Protein AF-A0A924R5D3-F1 (afdb_monomer_lite)

pLDDT: mean 79.61, std 12.79, range [45.59, 94.88]

Foldseek 3Di:
DLVVLLVVLLVVLLCLVVVLVVCPPDDDDDDLVRSLVVSLVVCVVSVDDPVLNVQLSVLSSVLVVVVVVVVVVVVVPPDDDPVVVVVVVNVVSSVVSSVSSSVSRD

Structure (mmCIF, N/CA/C/O backbone):
data_AF-A0A924R5D3-F1
#
_entry.id   AF-A0A924R5D3-F1
#
loop_
_atom_site.group_PDB
_atom_site.id
_atom_site.type_symbol
_atom_site.label_atom_id
_atom_site.label_alt_id
_atom_site.label_comp_id
_atom_site.label_asym_id
_atom_site.label_entity_id
_atom_site.label_seq_id
_atom_site.pdbx_PDB_ins_code
_atom_site.Cartn_x
_atom_site.Cartn_y
_atom_site.Cartn_z
_atom_site.occupancy
_atom_site.B_iso_or_equiv
_atom_site.auth_seq_id
_atom_site.auth_comp_id
_atom_site.auth_asym_id
_atom_site.auth_atom_id
_atom_site.pdbx_PDB_model_num
ATOM 1 N N . MET A 1 1 ? -23.523 -6.465 11.509 1.00 53.59 1 MET A N 1
ATOM 2 C CA . MET A 1 1 ? -22.755 -5.413 12.216 1.00 53.59 1 MET A CA 1
ATOM 3 C C . MET A 1 1 ? -21.241 -5.645 12.146 1.00 53.59 1 MET A C 1
ATOM 5 O O . MET A 1 1 ? -20.677 -5.287 11.127 1.00 53.59 1 MET A O 1
ATOM 9 N N . LYS A 1 2 ? -20.563 -6.294 13.115 1.00 59.59 2 LYS A N 1
ATOM 10 C CA . LYS A 1 2 ? -19.077 -6.409 13.131 1.00 59.59 2 LYS A CA 1
ATOM 11 C C . LYS A 1 2 ? -18.471 -7.049 11.868 1.00 59.59 2 LYS A C 1
ATOM 13 O O . LYS A 1 2 ? -17.547 -6.493 11.292 1.00 59.59 2 LYS A O 1
ATOM 18 N N . LYS A 1 3 ? -19.050 -8.158 11.387 1.00 62.97 3 LYS A N 1
ATOM 19 C CA . LYS A 1 3 ? -18.617 -8.828 10.143 1.00 62.97 3 LYS A CA 1
ATOM 20 C C . LYS A 1 3 ? -18.882 -7.997 8.879 1.00 62.97 3 LYS A C 1
ATOM 22 O O . LYS A 1 3 ? -18.113 -8.069 7.934 1.00 62.97 3 LYS A O 1
ATOM 27 N N . GLN A 1 4 ? -19.947 -7.192 8.878 1.00 67.62 4 GLN A N 1
ATOM 28 C CA . GLN A 1 4 ? -20.246 -6.281 7.768 1.00 67.62 4 GLN A CA 1
ATOM 29 C C . GLN A 1 4 ? -19.274 -5.099 7.751 1.00 67.62 4 GLN A C 1
ATOM 31 O O . GLN A 1 4 ? -18.790 -4.757 6.688 1.00 67.62 4 GLN A O 1
ATOM 36 N N . ILE A 1 5 ? -18.911 -4.550 8.917 1.00 71.06 5 ILE A N 1
ATOM 37 C CA . ILE A 1 5 ? -17.894 -3.492 9.035 1.00 71.06 5 ILE A CA 1
ATOM 38 C C . ILE A 1 5 ? -16.520 -4.005 8.575 1.00 71.06 5 ILE A C 1
ATOM 40 O O . ILE A 1 5 ? -15.850 -3.325 7.807 1.00 71.06 5 ILE A O 1
ATOM 44 N N . ALA A 1 6 ? -16.129 -5.222 8.970 1.00 70.56 6 ALA A N 1
ATOM 45 C CA . ALA A 1 6 ? -14.893 -5.852 8.496 1.00 70.56 6 ALA A CA 1
ATOM 46 C C . ALA A 1 6 ? -14.878 -6.029 6.967 1.00 70.56 6 ALA A C 1
ATOM 48 O O . ALA A 1 6 ? -13.887 -5.706 6.317 1.00 70.56 6 ALA A O 1
ATOM 49 N N . LEU A 1 7 ? -15.997 -6.471 6.383 1.00 73.38 7 LEU A N 1
ATOM 50 C CA . LEU A 1 7 ? -16.138 -6.597 4.932 1.00 73.38 7 LEU A CA 1
ATOM 51 C C . LEU A 1 7 ? -16.028 -5.234 4.228 1.00 73.38 7 LEU A C 1
ATOM 53 O O . LEU A 1 7 ? -15.361 -5.136 3.201 1.00 73.38 7 LEU A O 1
ATOM 57 N N . SER A 1 8 ? -16.620 -4.179 4.799 1.00 75.62 8 SER A N 1
ATOM 58 C CA . SER A 1 8 ? -16.517 -2.810 4.279 1.00 75.62 8 SER A CA 1
ATOM 59 C C . SER A 1 8 ? -15.085 -2.280 4.312 1.00 75.62 8 SER A C 1
ATOM 61 O O . SER A 1 8 ? -14.672 -1.620 3.366 1.00 75.62 8 SER A O 1
ATOM 63 N N . ILE A 1 9 ? -14.313 -2.588 5.359 1.00 73.62 9 ILE A N 1
ATOM 64 C CA . ILE A 1 9 ? -12.903 -2.184 5.472 1.00 73.62 9 ILE A CA 1
ATOM 65 C C . ILE A 1 9 ? -12.054 -2.896 4.418 1.00 73.62 9 ILE A C 1
ATOM 67 O O . ILE A 1 9 ? -11.263 -2.252 3.736 1.00 73.62 9 ILE A O 1
ATOM 71 N N . VAL A 1 10 ? -12.253 -4.203 4.222 1.00 72.88 10 VAL A N 1
ATOM 72 C CA . VAL A 1 10 ? -11.545 -4.959 3.177 1.00 72.88 10 VAL A CA 1
ATOM 73 C C . VAL A 1 10 ? -11.908 -4.423 1.786 1.00 72.88 10 VAL A C 1
ATOM 75 O O . VAL A 1 10 ? -11.015 -4.118 0.998 1.00 72.88 10 VAL A O 1
ATOM 78 N N . ALA A 1 11 ? -13.199 -4.210 1.504 1.00 71.88 11 ALA A N 1
ATOM 79 C CA . ALA A 1 11 ? -13.672 -3.605 0.254 1.00 71.88 11 ALA A CA 1
ATOM 80 C C . ALA A 1 11 ? -13.120 -2.186 0.031 1.00 71.88 11 ALA A C 1
ATOM 82 O O . ALA A 1 11 ? -12.795 -1.800 -1.092 1.00 71.88 11 ALA A O 1
ATOM 83 N N . PHE A 1 12 ? -12.964 -1.416 1.105 1.00 74.44 12 PHE A N 1
ATOM 84 C CA . PHE A 1 12 ? -12.384 -0.087 1.047 1.00 74.44 12 PHE A CA 1
ATOM 85 C C . PHE A 1 12 ? -10.882 -0.132 0.740 1.00 74.44 12 PHE A C 1
ATOM 87 O O . PHE A 1 12 ? -10.436 0.544 -0.188 1.00 74.44 12 PHE A O 1
ATOM 94 N N . CYS A 1 13 ? -10.114 -0.970 1.440 1.00 69.31 13 CYS A N 1
ATOM 95 C CA . CYS A 1 13 ? -8.683 -1.171 1.202 1.00 69.31 13 CYS A CA 1
ATOM 96 C C . CYS A 1 13 ? -8.386 -1.631 -0.234 1.00 69.31 13 CYS A C 1
ATOM 98 O O . CYS A 1 13 ? -7.440 -1.135 -0.849 1.00 69.31 13 CYS A O 1
ATOM 100 N N . LEU A 1 14 ? -9.250 -2.481 -0.801 1.00 67.56 1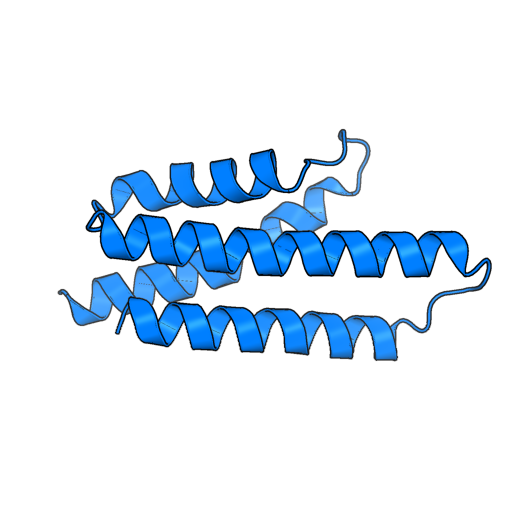4 LEU A N 1
ATOM 101 C CA . LEU A 1 14 ? -9.207 -2.907 -2.205 1.00 67.56 14 LEU A CA 1
ATOM 102 C C . LEU A 1 14 ? -9.293 -1.722 -3.188 1.00 67.56 14 LEU A C 1
ATOM 104 O O . LEU A 1 14 ? -8.611 -1.703 -4.214 1.00 67.56 14 LEU A O 1
ATOM 108 N N . SER A 1 15 ? -10.094 -0.700 -2.870 1.00 65.19 15 SER A N 1
ATOM 109 C CA . SER A 1 15 ? -10.313 0.470 -3.736 1.00 65.19 15 SER A CA 1
ATOM 110 C C . SER A 1 15 ? -9.178 1.506 -3.702 1.00 65.19 15 SER A C 1
ATOM 112 O O . SER A 1 15 ? -9.001 2.267 -4.659 1.00 65.19 15 SER A O 1
ATOM 114 N N . VAL A 1 16 ? -8.363 1.534 -2.635 1.00 63.47 16 VAL A N 1
ATOM 115 C CA . VAL A 1 16 ? -7.299 2.545 -2.469 1.00 63.47 16 VAL A CA 1
ATOM 116 C C . VAL A 1 16 ? -6.209 2.404 -3.537 1.00 63.47 16 VAL A C 1
ATOM 118 O O . VAL A 1 16 ? -5.673 3.414 -3.999 1.00 63.47 16 VAL A O 1
ATOM 121 N N . GLY A 1 17 ? -5.931 1.180 -3.996 1.00 57.38 17 GLY A N 1
ATOM 122 C CA . GLY A 1 17 ? -4.961 0.928 -5.066 1.00 57.38 17 GLY A CA 1
ATOM 123 C C . GLY A 1 17 ? -5.339 1.579 -6.404 1.00 57.38 17 GLY A C 1
ATOM 124 O O . GLY A 1 17 ? -4.467 2.103 -7.098 1.00 57.38 17 GLY A O 1
ATOM 125 N N . PHE A 1 18 ? -6.633 1.616 -6.740 1.00 55.47 18 PHE A N 1
ATOM 126 C CA . PHE A 1 18 ? -7.127 2.165 -8.008 1.00 55.47 18 PHE A CA 1
ATOM 127 C C . PHE A 1 18 ? -7.133 3.698 -8.031 1.00 55.47 18 PHE A C 1
ATOM 129 O O . PHE A 1 18 ? -6.717 4.297 -9.022 1.00 55.47 18 PHE A O 1
ATOM 136 N N . ALA A 1 19 ? -7.516 4.348 -6.926 1.00 51.91 19 ALA A N 1
ATOM 137 C CA . ALA A 1 19 ? -7.530 5.812 -6.833 1.00 51.91 19 ALA A CA 1
ATOM 138 C C . ALA A 1 19 ? -6.124 6.430 -6.998 1.00 51.91 19 ALA A C 1
ATOM 140 O O . ALA A 1 19 ? -5.967 7.506 -7.574 1.00 51.91 19 ALA A O 1
ATOM 141 N N . MET A 1 20 ? -5.084 5.725 -6.544 1.00 54.81 20 MET A N 1
ATOM 142 C CA . MET A 1 20 ? -3.693 6.191 -6.608 1.00 54.81 20 MET A CA 1
ATOM 143 C C . MET A 1 20 ? -3.027 5.957 -7.976 1.00 54.81 20 MET A C 1
ATOM 145 O O . MET A 1 20 ? -1.986 6.552 -8.256 1.00 54.81 20 MET A O 1
ATOM 149 N N . ALA A 1 21 ? -3.605 5.115 -8.843 1.00 53.19 21 ALA A N 1
ATOM 150 C CA . ALA A 1 21 ? -3.146 4.934 -10.225 1.00 53.19 21 ALA A CA 1
ATOM 151 C C . ALA A 1 21 ? -3.518 6.135 -11.118 1.00 53.19 21 ALA A C 1
ATOM 153 O O . ALA A 1 21 ? -2.829 6.430 -12.094 1.00 53.19 21 ALA A O 1
ATOM 154 N N . GLN A 1 22 ? -4.569 6.873 -10.747 1.00 51.03 22 GLN A N 1
ATOM 155 C CA . GLN A 1 22 ? -5.074 8.029 -11.491 1.00 51.03 22 GLN A CA 1
ATOM 156 C C . GLN A 1 22 ? -4.234 9.306 -11.281 1.00 51.03 22 GLN A C 1
ATOM 158 O O . GLN A 1 22 ? -4.300 10.228 -12.091 1.00 51.03 22 GLN A O 1
ATOM 163 N N . GLN A 1 23 ? -3.363 9.335 -10.263 1.00 49.69 23 GLN A N 1
ATOM 164 C CA . GLN A 1 23 ? -2.393 10.421 -10.039 1.00 49.69 23 GLN A CA 1
ATOM 165 C C . GLN A 1 23 ? -1.259 10.463 -11.090 1.00 49.69 23 GLN A C 1
ATOM 167 O O . GLN A 1 23 ? -0.411 11.350 -11.054 1.00 49.69 23 GLN A O 1
ATOM 172 N N . GLY A 1 24 ? -1.251 9.540 -12.062 1.00 46.62 24 GLY A N 1
ATOM 173 C CA . GLY A 1 24 ? -0.269 9.462 -13.149 1.00 46.62 24 GLY A CA 1
ATOM 174 C C . GLY A 1 24 ? -0.319 10.584 -14.200 1.00 46.62 24 GLY A C 1
ATOM 175 O O . GLY A 1 24 ? 0.504 10.575 -15.111 1.00 46.62 24 GLY A O 1
ATOM 176 N N . ARG A 1 25 ? -1.234 11.561 -14.099 1.00 45.59 25 ARG A N 1
ATOM 177 C CA . ARG A 1 25 ? -1.260 12.764 -14.955 1.00 45.59 25 ARG A CA 1
ATOM 178 C C . ARG A 1 25 ? -0.716 13.990 -14.201 1.00 45.59 25 ARG A C 1
ATOM 180 O O . ARG A 1 25 ? -1.477 14.850 -13.782 1.00 45.59 25 ARG A O 1
ATOM 187 N N . GLY A 1 26 ? 0.606 14.064 -14.032 1.00 49.19 26 GLY A N 1
ATOM 188 C CA . GLY A 1 26 ? 1.314 15.320 -13.721 1.00 49.19 26 GLY A CA 1
ATOM 189 C C . GLY A 1 26 ? 1.448 15.737 -12.249 1.00 49.19 26 GLY A C 1
ATOM 190 O O . GLY A 1 26 ? 1.984 16.809 -11.991 1.00 49.19 26 GLY A O 1
ATOM 191 N N . GLY A 1 27 ? 1.005 14.924 -11.285 1.00 60.66 27 GLY A N 1
ATOM 192 C CA . GLY A 1 27 ? 1.222 15.194 -9.857 1.00 60.66 27 GLY A CA 1
ATOM 193 C C . GLY A 1 27 ? 2.572 14.669 -9.338 1.00 60.66 27 GLY A C 1
ATOM 194 O O . GLY A 1 27 ? 3.105 13.706 -9.902 1.00 60.66 27 GLY A O 1
ATOM 195 N N . PRO A 1 28 ? 3.123 15.242 -8.247 1.00 62.28 28 PRO A N 1
ATOM 196 C CA . PRO A 1 28 ? 4.276 14.673 -7.557 1.00 62.28 28 PRO A CA 1
ATOM 197 C C . PRO A 1 28 ? 4.006 13.224 -7.150 1.00 62.28 28 PRO A C 1
ATOM 199 O O . PRO A 1 28 ? 2.910 12.869 -6.708 1.00 62.28 28 PRO A O 1
ATOM 202 N N . ARG A 1 29 ? 5.016 12.365 -7.297 1.00 70.62 29 ARG A N 1
ATOM 203 C CA . ARG A 1 29 ? 4.916 10.982 -6.831 1.00 70.62 29 ARG A CA 1
ATOM 204 C C . ARG A 1 29 ? 4.877 10.982 -5.309 1.00 70.62 29 ARG A C 1
ATOM 206 O O . ARG A 1 29 ? 5.848 11.385 -4.683 1.00 70.62 29 ARG A O 1
ATOM 213 N N . LEU A 1 30 ? 3.793 10.457 -4.741 1.00 79.25 30 LEU A N 1
ATOM 214 C CA . LEU A 1 30 ? 3.731 10.199 -3.305 1.00 79.25 30 LEU A CA 1
ATOM 215 C C . LEU A 1 30 ? 4.772 9.150 -2.901 1.00 79.25 30 LEU A C 1
ATOM 217 O O . LEU A 1 30 ? 4.845 8.078 -3.526 1.00 79.25 30 LEU A O 1
ATOM 221 N N . THR A 1 31 ? 5.502 9.455 -1.834 1.00 86.94 31 THR A N 1
ATOM 222 C CA . THR A 1 31 ? 6.391 8.548 -1.099 1.00 86.94 31 THR A CA 1
ATOM 223 C C . THR A 1 31 ? 5.603 7.402 -0.455 1.00 86.94 31 THR A C 1
ATOM 225 O O . THR A 1 31 ? 4.379 7.466 -0.313 1.00 86.94 31 THR A O 1
ATOM 228 N N . VAL A 1 32 ? 6.296 6.335 -0.037 1.00 87.69 32 VAL A N 1
ATOM 229 C CA . VAL A 1 32 ? 5.676 5.232 0.726 1.00 87.69 32 VAL A CA 1
ATOM 230 C C . VAL A 1 32 ? 4.958 5.768 1.964 1.00 87.69 32 VAL A C 1
ATOM 232 O O . VAL A 1 32 ? 3.788 5.455 2.167 1.00 87.69 32 VAL A O 1
ATOM 235 N N . ALA A 1 33 ? 5.620 6.631 2.737 1.00 87.94 33 ALA A N 1
ATOM 236 C CA . ALA A 1 33 ? 5.067 7.196 3.963 1.00 87.94 33 ALA A CA 1
ATOM 237 C C . ALA A 1 33 ? 3.774 7.989 3.710 1.00 87.94 33 ALA A C 1
ATOM 239 O O . ALA A 1 33 ? 2.787 7.801 4.416 1.00 87.94 33 ALA A O 1
ATOM 240 N N . GLU A 1 34 ? 3.734 8.821 2.667 1.00 87.38 34 GLU A N 1
ATOM 241 C 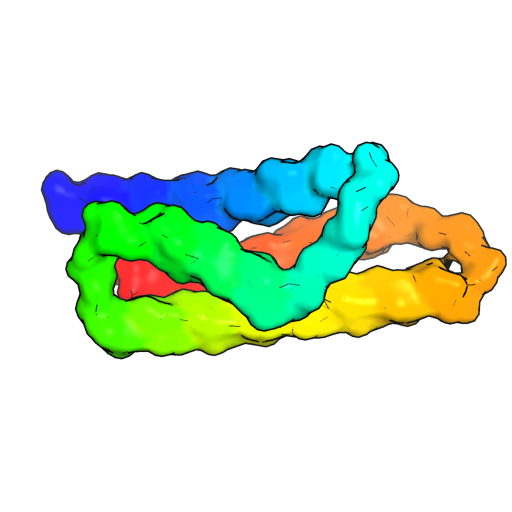CA . GLU A 1 34 ? 2.526 9.579 2.314 1.00 87.38 34 GLU A CA 1
ATOM 242 C C . GLU A 1 34 ? 1.377 8.667 1.870 1.00 87.38 34 GLU A C 1
ATOM 244 O O . GLU A 1 34 ? 0.220 8.908 2.214 1.00 87.38 34 GLU A O 1
ATOM 249 N N . ARG A 1 35 ? 1.680 7.585 1.141 1.00 87.88 35 ARG A N 1
ATOM 250 C CA . ARG A 1 35 ? 0.670 6.600 0.722 1.00 87.88 35 ARG A CA 1
ATOM 251 C C . ARG A 1 35 ? 0.085 5.847 1.911 1.00 87.88 35 ARG A C 1
ATOM 253 O O . ARG A 1 35 ? -1.128 5.657 1.965 1.00 87.88 35 ARG A O 1
ATOM 260 N N . VAL A 1 36 ? 0.929 5.435 2.855 1.00 90.25 36 VAL A N 1
ATOM 261 C CA . VAL A 1 36 ? 0.502 4.775 4.097 1.00 90.25 36 VAL A CA 1
ATOM 262 C C . VAL A 1 36 ? -0.315 5.742 4.955 1.00 90.25 36 VAL A C 1
ATOM 264 O O . VAL A 1 36 ? -1.400 5.386 5.410 1.00 90.25 36 VAL A O 1
ATOM 267 N N . LYS A 1 37 ? 0.120 7.002 5.080 1.00 88.81 37 LYS A N 1
ATOM 268 C CA . LYS A 1 37 ? -0.639 8.047 5.778 1.00 88.81 37 LYS A CA 1
ATOM 269 C C . LYS A 1 37 ? -2.032 8.233 5.178 1.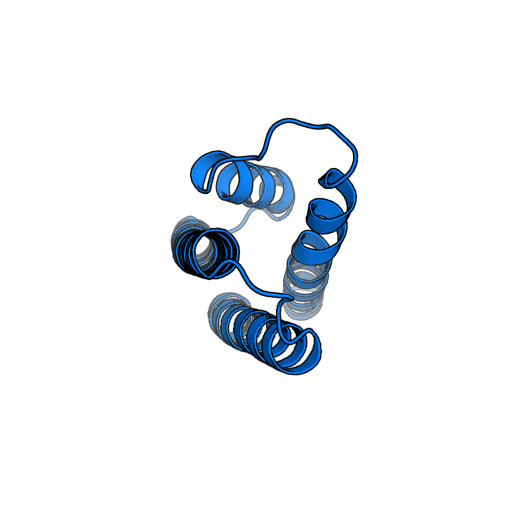00 88.81 37 LYS A C 1
ATOM 271 O O . LYS A 1 37 ? -3.004 8.239 5.922 1.00 88.81 37 LYS A O 1
ATOM 276 N N . ALA A 1 38 ? -2.146 8.304 3.851 1.00 86.94 38 ALA A N 1
ATOM 277 C CA . ALA A 1 38 ? -3.435 8.438 3.175 1.00 86.94 38 ALA A CA 1
ATOM 278 C C . ALA A 1 38 ? -4.361 7.231 3.417 1.00 86.94 38 ALA A C 1
ATOM 280 O O . ALA A 1 38 ? -5.578 7.392 3.502 1.00 86.94 38 ALA A O 1
ATOM 281 N N . VAL A 1 39 ? -3.807 6.017 3.530 1.00 87.19 39 VAL A N 1
ATOM 282 C CA . VAL A 1 39 ? -4.578 4.833 3.942 1.00 87.19 39 VAL A CA 1
ATOM 283 C C . VAL A 1 39 ? -5.066 4.998 5.380 1.00 87.19 39 VAL A C 1
ATOM 285 O O . VAL A 1 39 ? -6.260 4.857 5.631 1.00 87.19 39 VAL A O 1
ATOM 288 N N . ASN A 1 40 ? -4.174 5.342 6.308 1.00 86.25 40 ASN A N 1
ATOM 289 C CA . ASN A 1 40 ? -4.511 5.490 7.723 1.00 86.25 40 ASN A CA 1
ATOM 290 C C . ASN A 1 40 ? -5.550 6.595 7.963 1.00 86.25 40 ASN A C 1
ATOM 292 O O . ASN A 1 40 ? -6.504 6.367 8.700 1.00 86.25 40 ASN A O 1
ATOM 296 N N . GLU A 1 41 ? -5.430 7.744 7.290 1.00 87.06 41 GLU A N 1
ATOM 297 C CA . GLU A 1 41 ? -6.410 8.841 7.347 1.00 87.06 41 GLU A CA 1
ATOM 298 C C . GLU A 1 41 ? -7.812 8.368 6.961 1.00 87.06 41 GLU A C 1
ATOM 300 O O . GLU A 1 41 ? -8.798 8.717 7.610 1.00 87.06 41 GLU A O 1
ATOM 305 N N . LYS A 1 42 ? -7.908 7.509 5.949 1.00 83.81 42 LYS A N 1
ATOM 306 C CA . LYS A 1 42 ? -9.182 6.930 5.532 1.00 83.81 42 LYS A CA 1
ATOM 307 C C . LYS A 1 42 ? -9.704 5.848 6.483 1.00 83.81 42 LYS A C 1
ATOM 309 O O . LYS A 1 42 ? -10.901 5.576 6.507 1.00 83.81 42 LYS A O 1
ATOM 314 N N . LEU A 1 43 ? -8.821 5.206 7.245 1.00 85.00 43 LEU A N 1
ATOM 315 C CA . LEU A 1 43 ? -9.193 4.191 8.230 1.00 85.00 43 LEU A CA 1
ATOM 316 C C . LEU A 1 43 ? -9.624 4.789 9.577 1.00 85.00 43 LEU A C 1
ATOM 318 O O . LEU A 1 43 ? -10.242 4.086 10.379 1.00 85.00 43 LEU A O 1
ATOM 322 N N . THR A 1 44 ? -9.344 6.074 9.818 1.00 84.00 44 THR A N 1
ATOM 323 C CA . THR A 1 44 ? -9.665 6.779 11.071 1.00 84.00 44 THR A CA 1
ATOM 324 C C . THR A 1 44 ? -11.144 6.656 11.454 1.00 84.00 44 THR A C 1
ATOM 326 O O . THR A 1 44 ? -11.464 6.407 12.619 1.00 84.00 44 THR A O 1
ATOM 329 N N . ASP A 1 45 ? -12.045 6.731 10.472 1.00 82.19 45 ASP A N 1
ATOM 330 C CA . ASP A 1 45 ? -13.498 6.671 10.682 1.00 82.19 45 ASP A CA 1
ATOM 331 C C . ASP A 1 45 ? -13.980 5.314 11.216 1.00 82.19 45 ASP A C 1
ATOM 333 O O . ASP A 1 45 ? -15.018 5.224 11.875 1.00 82.19 45 ASP A O 1
ATOM 337 N N . PHE A 1 46 ? -13.203 4.250 10.995 1.00 81.94 46 PHE A N 1
ATOM 338 C CA . PHE A 1 46 ? -13.544 2.897 11.433 1.00 81.94 46 PHE A CA 1
ATOM 339 C C . PHE A 1 46 ? -13.185 2.617 12.895 1.00 81.94 46 PHE A C 1
ATOM 341 O O . PHE A 1 46 ? -13.551 1.555 13.403 1.00 81.94 46 PHE A O 1
ATOM 348 N N . LYS A 1 47 ? -12.501 3.548 13.584 1.00 84.62 47 LYS A N 1
ATOM 349 C CA . LYS A 1 47 ? -12.129 3.439 15.010 1.00 84.62 47 LYS A CA 1
ATOM 350 C C . LYS A 1 47 ? -11.505 2.079 15.355 1.00 84.62 47 LYS A C 1
ATOM 352 O O . LYS A 1 47 ? -11.886 1.428 16.329 1.00 84.62 47 LYS A O 1
ATOM 357 N N . LEU A 1 48 ? -10.577 1.637 14.509 1.00 84.81 48 LEU A N 1
ATOM 358 C CA . LEU A 1 48 ? -9.856 0.378 14.671 1.00 84.81 48 LEU A CA 1
ATOM 359 C C . LEU A 1 48 ? -9.025 0.381 15.960 1.00 84.81 48 LEU A C 1
ATOM 361 O O . LEU A 1 48 ? -8.566 1.430 16.415 1.00 84.81 48 LEU A O 1
ATOM 365 N N . ASP A 1 49 ? -8.806 -0.799 16.546 1.00 88.25 49 ASP A N 1
ATOM 366 C CA . ASP A 1 49 ? -7.887 -0.916 17.675 1.00 88.25 49 ASP A CA 1
ATOM 367 C C . ASP A 1 49 ? -6.432 -0.657 17.241 1.00 88.25 49 ASP A C 1
ATOM 369 O O . ASP A 1 49 ? -6.067 -0.803 16.070 1.00 88.25 49 ASP A O 1
ATOM 373 N N . LYS A 1 50 ? -5.585 -0.275 18.205 1.00 88.31 50 LYS A N 1
ATOM 374 C CA . LYS A 1 50 ? -4.188 0.104 17.945 1.00 88.31 50 LYS A CA 1
ATOM 375 C C . LYS A 1 50 ? -3.371 -1.016 17.296 1.00 88.31 50 LYS A C 1
ATOM 377 O O . LYS A 1 50 ? -2.497 -0.715 16.489 1.00 88.31 50 LYS A O 1
ATOM 382 N N . ASN A 1 51 ? -3.658 -2.281 17.608 1.00 90.19 51 ASN A N 1
ATOM 383 C CA . ASN A 1 51 ? -2.925 -3.411 17.044 1.00 90.19 51 ASN A CA 1
ATOM 384 C C . ASN A 1 51 ? -3.306 -3.613 15.575 1.00 90.19 51 ASN A C 1
ATOM 386 O O . ASN A 1 51 ? -2.426 -3.812 14.741 1.00 90.19 51 ASN A O 1
ATOM 390 N N . LYS A 1 52 ? -4.594 -3.485 15.230 1.00 89.62 52 LYS A N 1
ATOM 391 C CA . LYS A 1 52 ? -5.050 -3.526 13.830 1.00 89.62 52 LYS A CA 1
ATOM 392 C C . LYS A 1 52 ? -4.522 -2.361 13.011 1.00 89.62 52 LYS A C 1
ATOM 394 O O . LYS A 1 52 ? -4.143 -2.570 11.862 1.00 89.62 52 LYS A O 1
ATOM 399 N N . LEU A 1 53 ? -4.455 -1.160 13.587 1.00 89.38 53 LEU A N 1
ATOM 400 C CA . LEU A 1 53 ? -3.835 -0.009 12.924 1.00 89.38 53 LEU A CA 1
ATOM 401 C C . LEU A 1 53 ? -2.347 -0.256 12.655 1.00 89.38 53 LEU A C 1
ATOM 403 O O . LEU A 1 53 ? -1.917 -0.108 11.518 1.00 89.38 53 LEU A O 1
ATOM 407 N N . ALA A 1 54 ? -1.586 -0.713 13.654 1.00 92.19 54 ALA A N 1
ATOM 408 C CA . ALA A 1 54 ? -0.164 -1.020 13.490 1.00 92.19 54 ALA A CA 1
ATOM 409 C C . ALA A 1 54 ? 0.086 -2.138 12.460 1.00 92.19 54 ALA A C 1
ATOM 411 O O . ALA A 1 54 ? 0.995 -2.038 11.637 1.00 92.19 54 ALA A O 1
ATOM 412 N N . ALA A 1 55 ? -0.745 -3.185 12.459 1.00 92.38 55 ALA A N 1
ATOM 413 C CA . ALA A 1 55 ? -0.654 -4.256 11.471 1.00 92.38 55 ALA A CA 1
ATOM 414 C C . ALA A 1 55 ? -0.977 -3.753 10.056 1.00 92.38 55 ALA A C 1
ATOM 416 O O . ALA A 1 55 ? -0.267 -4.077 9.106 1.00 92.38 55 ALA A O 1
ATOM 417 N N . THR A 1 56 ? -2.010 -2.918 9.919 1.00 91.12 56 THR A N 1
ATOM 418 C CA . THR A 1 56 ? -2.383 -2.316 8.632 1.00 91.12 56 THR A CA 1
ATOM 419 C C . THR A 1 56 ? -1.265 -1.425 8.094 1.00 91.12 56 THR A C 1
ATOM 421 O O . THR A 1 56 ? -0.903 -1.536 6.924 1.00 91.12 56 THR A O 1
ATOM 424 N N . ASP A 1 57 ? -0.672 -0.595 8.952 1.00 92.12 57 ASP A N 1
ATOM 425 C CA . ASP A 1 57 ? 0.461 0.269 8.620 1.00 92.12 57 ASP A CA 1
ATOM 426 C C . ASP A 1 57 ? 1.657 -0.537 8.089 1.00 92.12 57 ASP A C 1
ATOM 428 O O . ASP A 1 57 ? 2.194 -0.238 7.019 1.00 92.12 57 ASP A O 1
ATOM 432 N N . SER A 1 58 ? 2.004 -1.631 8.775 1.00 94.88 58 SER A N 1
ATOM 433 C CA . SER A 1 58 ? 3.079 -2.538 8.365 1.00 94.88 58 SER A CA 1
ATOM 434 C C . SER A 1 58 ? 2.802 -3.202 7.009 1.00 94.88 58 SER A C 1
ATOM 436 O O . SER A 1 58 ? 3.662 -3.169 6.122 1.00 94.88 58 SER A O 1
ATOM 438 N N . ILE A 1 59 ? 1.587 -3.730 6.806 1.00 94.31 59 ILE A N 1
ATOM 439 C CA . ILE A 1 59 ? 1.167 -4.371 5.548 1.00 94.31 59 ILE A CA 1
ATOM 440 C C . ILE A 1 59 ? 1.264 -3.383 4.379 1.00 94.31 59 ILE A C 1
ATOM 442 O O . ILE A 1 59 ? 1.858 -3.687 3.341 1.00 94.31 59 ILE A O 1
ATOM 446 N N . PHE A 1 60 ? 0.724 -2.171 4.536 1.00 93.12 60 PHE A N 1
ATOM 447 C CA . PHE A 1 60 ? 0.765 -1.171 3.471 1.00 93.12 60 PHE A CA 1
ATOM 448 C C . PHE A 1 60 ? 2.170 -0.610 3.239 1.00 93.12 60 PHE A C 1
ATOM 450 O O . PHE A 1 60 ? 2.526 -0.355 2.087 1.00 93.12 60 PHE A O 1
ATOM 457 N N . THR A 1 61 ? 2.995 -0.474 4.280 1.00 94.69 61 THR A N 1
ATOM 458 C CA . THR A 1 61 ? 4.405 -0.080 4.139 1.00 94.69 61 THR A CA 1
ATOM 459 C C . THR A 1 61 ? 5.170 -1.090 3.286 1.00 94.69 61 THR A C 1
ATOM 461 O O . THR A 1 61 ? 5.846 -0.701 2.329 1.00 94.69 61 THR A O 1
ATOM 464 N N . ALA A 1 62 ? 5.022 -2.388 3.567 1.00 93.81 62 ALA A N 1
ATOM 465 C CA . ALA A 1 62 ? 5.657 -3.452 2.792 1.00 93.81 62 ALA A CA 1
ATOM 466 C C . ALA A 1 62 ? 5.150 -3.491 1.339 1.00 93.81 62 ALA A C 1
ATOM 468 O O . ALA A 1 62 ? 5.945 -3.563 0.394 1.00 93.81 62 ALA A O 1
ATOM 469 N N . TYR A 1 63 ? 3.833 -3.368 1.149 1.00 92.81 63 TYR A N 1
ATOM 470 C CA . TYR A 1 63 ? 3.203 -3.330 -0.170 1.00 92.81 63 TYR A CA 1
ATOM 471 C C . TYR A 1 63 ? 3.727 -2.164 -1.024 1.00 92.81 63 TYR A C 1
ATOM 473 O O . TYR A 1 63 ? 4.207 -2.372 -2.141 1.00 92.81 63 TYR A O 1
ATOM 481 N N . TYR A 1 64 ? 3.697 -0.932 -0.505 1.00 91.56 64 TYR A N 1
ATOM 482 C CA . TYR A 1 64 ? 4.140 0.244 -1.259 1.00 91.56 64 TYR A CA 1
ATOM 48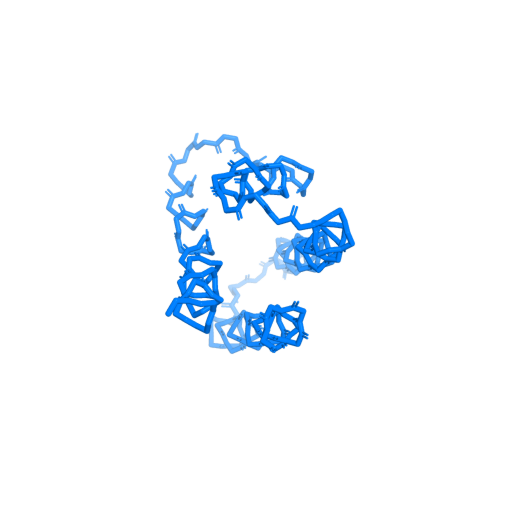3 C C . TYR A 1 64 ? 5.655 0.285 -1.478 1.00 91.56 64 TYR A C 1
ATOM 485 O O . TYR A 1 64 ? 6.085 0.746 -2.535 1.00 91.56 64 TYR A O 1
ATOM 493 N N . SER A 1 65 ? 6.455 -0.232 -0.541 1.00 92.19 65 SER A N 1
ATOM 494 C CA . SER A 1 65 ? 7.908 -0.364 -0.727 1.00 92.19 65 SER A CA 1
ATOM 495 C C . SER A 1 65 ? 8.230 -1.321 -1.874 1.00 92.19 65 SER A C 1
ATOM 497 O O . SER A 1 65 ? 9.049 -1.012 -2.739 1.00 92.19 65 SER A O 1
ATOM 499 N N . THR A 1 66 ? 7.520 -2.451 -1.940 1.00 90.94 66 THR A N 1
ATOM 500 C CA . THR A 1 66 ? 7.648 -3.404 -3.049 1.00 90.94 66 THR A CA 1
ATOM 501 C C . THR A 1 66 ? 7.255 -2.753 -4.372 1.00 90.94 66 THR A C 1
ATOM 503 O O . THR A 1 66 ? 8.027 -2.786 -5.324 1.00 90.94 66 THR A O 1
ATOM 506 N N . LEU A 1 67 ? 6.103 -2.076 -4.429 1.00 86.56 67 LEU A N 1
ATOM 507 C CA . LEU A 1 67 ? 5.669 -1.355 -5.631 1.00 86.56 67 LEU A CA 1
ATOM 508 C C . LEU A 1 67 ? 6.677 -0.310 -6.114 1.00 86.56 67 LEU A C 1
ATOM 510 O O . LEU A 1 67 ? 6.853 -0.137 -7.322 1.00 86.56 67 LEU A O 1
ATOM 514 N N . GLN A 1 68 ? 7.300 0.415 -5.187 1.00 86.75 68 GLN A N 1
ATOM 515 C CA . GLN A 1 68 ? 8.314 1.402 -5.520 1.00 86.75 68 GLN A CA 1
ATOM 516 C C . GLN A 1 68 ? 9.542 0.734 -6.147 1.00 86.75 68 GLN A C 1
ATOM 518 O O . GLN A 1 68 ? 9.943 1.139 -7.236 1.00 86.75 68 GLN A O 1
ATOM 523 N N . LYS A 1 69 ? 10.060 -0.332 -5.532 1.00 88.81 69 LYS A N 1
ATOM 524 C CA . LYS A 1 69 ? 11.209 -1.089 -6.048 1.00 88.81 69 LYS A CA 1
ATOM 525 C C . LYS A 1 69 ? 10.942 -1.696 -7.425 1.00 88.81 69 LYS A C 1
ATOM 527 O O . LYS A 1 69 ? 11.789 -1.641 -8.314 1.00 88.81 69 LYS A O 1
ATOM 532 N N . GLU A 1 70 ? 9.749 -2.252 -7.624 1.00 83.69 70 GLU A N 1
ATOM 533 C CA . GLU A 1 70 ? 9.326 -2.777 -8.924 1.00 83.69 70 GLU A CA 1
ATOM 534 C C . GLU A 1 70 ? 9.307 -1.680 -9.984 1.00 83.69 70 GLU A C 1
ATOM 536 O O . GLU A 1 70 ? 9.785 -1.871 -11.099 1.00 83.69 70 GLU A O 1
ATOM 541 N N . ARG A 1 71 ? 8.798 -0.496 -9.632 1.00 79.69 71 ARG A N 1
ATOM 542 C CA . ARG A 1 71 ? 8.798 0.648 -10.541 1.00 79.69 71 ARG A CA 1
ATOM 543 C C . ARG A 1 71 ? 10.211 1.111 -10.879 1.00 79.69 71 ARG A C 1
ATOM 545 O O . ARG A 1 71 ? 10.461 1.360 -12.050 1.00 79.69 71 ARG A O 1
ATOM 552 N N . GLU A 1 72 ? 11.099 1.227 -9.899 1.00 83.00 72 GLU A N 1
ATOM 553 C CA . GLU A 1 72 ? 12.506 1.598 -10.110 1.00 83.00 72 GLU A CA 1
ATOM 554 C C . GLU A 1 72 ? 13.189 0.610 -11.063 1.00 83.00 72 GLU A C 1
ATOM 556 O O . GLU A 1 72 ? 13.721 1.017 -12.090 1.00 83.00 72 GLU A O 1
ATOM 561 N N . THR A 1 73 ? 13.011 -0.692 -10.825 1.00 81.94 73 THR A N 1
ATOM 562 C CA . THR A 1 73 ? 13.536 -1.759 -11.697 1.00 81.94 73 THR A CA 1
ATOM 563 C C . THR A 1 73 ? 13.042 -1.620 -13.143 1.00 81.94 73 THR A C 1
ATOM 565 O O . THR A 1 73 ? 13.790 -1.833 -14.094 1.00 81.94 73 THR A O 1
ATOM 568 N N . MET A 1 74 ? 11.777 -1.236 -13.333 1.00 75.69 74 MET A N 1
ATOM 569 C CA . MET A 1 74 ? 11.198 -1.024 -14.665 1.00 75.69 74 MET A CA 1
ATOM 570 C C . MET A 1 74 ? 11.672 0.269 -15.339 1.00 75.69 74 MET A C 1
ATOM 572 O O . MET A 1 74 ? 11.650 0.342 -16.565 1.00 75.69 74 MET A O 1
ATOM 576 N N . MET A 1 75 ? 12.075 1.284 -14.571 1.00 74.81 75 MET A N 1
ATOM 577 C CA . MET A 1 75 ? 12.654 2.521 -15.108 1.00 74.81 75 MET A CA 1
ATOM 578 C C . MET A 1 75 ? 14.124 2.323 -15.507 1.00 74.81 75 MET A C 1
ATOM 580 O O . MET A 1 75 ? 14.534 2.851 -16.538 1.00 74.81 75 MET A O 1
ATOM 584 N N . ASP A 1 76 ? 14.872 1.508 -14.760 1.00 78.38 76 ASP A N 1
ATOM 585 C CA . ASP A 1 76 ? 16.285 1.206 -15.031 1.00 78.38 76 ASP A CA 1
ATOM 586 C C . ASP A 1 76 ? 16.4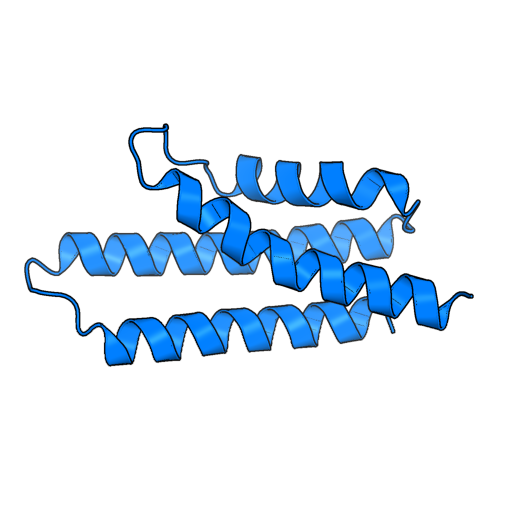81 0.225 -16.201 1.00 78.38 76 ASP A C 1
ATOM 588 O O . ASP A 1 76 ? 17.521 0.224 -16.855 1.00 78.38 76 ASP A O 1
ATOM 592 N N . GLY A 1 77 ? 15.472 -0.597 -16.507 1.00 71.69 77 GLY A N 1
ATOM 593 C CA . GLY A 1 77 ? 15.554 -1.649 -17.525 1.00 71.69 77 GLY A CA 1
ATOM 594 C C . GLY A 1 77 ? 15.635 -1.180 -18.986 1.00 71.69 77 GLY A C 1
ATOM 595 O O . GLY A 1 77 ? 15.816 -2.021 -19.862 1.00 71.69 77 GLY A O 1
ATOM 596 N N . GLY A 1 78 ? 15.475 0.119 -19.279 1.00 67.62 78 GLY A N 1
ATOM 597 C CA . GLY A 1 78 ? 15.703 0.738 -20.602 1.00 67.62 78 GLY A CA 1
ATOM 598 C C . GLY A 1 78 ? 14.829 0.263 -21.781 1.00 67.62 78 GLY A C 1
ATOM 599 O O . GLY A 1 78 ? 14.875 0.867 -22.852 1.00 67.62 78 GLY A O 1
ATOM 600 N N . GLY A 1 79 ? 14.031 -0.796 -21.614 1.00 73.88 79 GLY A N 1
ATOM 601 C CA . GLY A 1 79 ? 13.189 -1.411 -22.644 1.00 73.88 79 GLY A CA 1
ATOM 602 C C . GLY A 1 79 ? 11.691 -1.149 -22.464 1.00 73.88 79 GLY A C 1
ATOM 603 O O . GLY A 1 79 ? 11.242 -0.628 -21.444 1.00 73.88 79 GLY A O 1
ATOM 604 N N . THR A 1 80 ? 10.890 -1.542 -23.463 1.00 72.75 80 THR A N 1
ATOM 605 C CA . THR A 1 80 ? 9.422 -1.527 -23.331 1.00 72.75 80 THR A CA 1
ATOM 606 C C . THR A 1 80 ? 9.025 -2.553 -22.266 1.00 72.75 80 THR A C 1
ATOM 608 O O . THR A 1 80 ? 9.318 -3.733 -22.457 1.00 72.75 80 THR A O 1
ATOM 611 N N . PRO A 1 81 ? 8.368 -2.154 -21.161 1.00 70.75 81 PRO A N 1
ATOM 612 C CA . PRO A 1 81 ? 7.998 -3.098 -20.117 1.00 70.75 81 PRO A CA 1
ATOM 613 C C . PRO A 1 81 ? 7.046 -4.159 -20.666 1.00 70.75 81 PRO A C 1
ATOM 615 O O . PRO A 1 81 ? 6.057 -3.811 -21.321 1.00 70.75 81 PRO A O 1
ATOM 618 N N . ASP A 1 82 ? 7.301 -5.430 -20.349 1.00 84.00 82 ASP A N 1
ATOM 619 C CA . ASP A 1 82 ? 6.315 -6.489 -20.544 1.00 84.00 82 ASP A CA 1
ATOM 620 C C . ASP A 1 82 ? 5.089 -6.171 -19.678 1.00 84.00 82 ASP A C 1
ATOM 622 O O . ASP A 1 82 ? 5.083 -6.301 -18.448 1.00 84.00 82 ASP A O 1
ATOM 626 N N . ARG A 1 83 ? 4.045 -5.675 -20.344 1.00 80.81 83 ARG A N 1
ATOM 627 C CA . ARG A 1 83 ? 2.830 -5.192 -19.689 1.00 80.81 83 ARG A CA 1
ATOM 628 C C . ARG A 1 83 ? 2.033 -6.329 -19.064 1.00 80.81 83 ARG A C 1
ATOM 630 O O . ARG A 1 83 ? 1.334 -6.086 -18.081 1.00 80.81 83 ARG A O 1
ATOM 637 N N . GLU A 1 84 ? 2.117 -7.538 -19.611 1.00 85.62 84 GLU A N 1
ATOM 638 C CA . GLU A 1 84 ? 1.391 -8.694 -19.094 1.00 85.62 84 GLU A CA 1
ATOM 639 C C . GLU A 1 84 ? 2.061 -9.220 -17.828 1.00 85.62 84 GLU A C 1
ATOM 641 O O . GLU A 1 84 ? 1.398 -9.358 -16.795 1.00 85.62 84 GLU A O 1
ATOM 646 N N . ALA A 1 85 ? 3.385 -9.384 -17.862 1.00 82.94 85 ALA A N 1
ATOM 647 C CA . ALA A 1 85 ? 4.164 -9.741 -16.683 1.00 82.94 85 ALA A CA 1
ATOM 648 C C . ALA A 1 85 ? 3.989 -8.704 -15.560 1.00 82.94 85 ALA A C 1
ATOM 650 O O . ALA A 1 85 ? 3.749 -9.066 -14.405 1.00 82.94 85 ALA A O 1
ATOM 651 N N . MET A 1 86 ? 4.014 -7.407 -15.898 1.00 82.25 86 MET A N 1
ATOM 652 C CA . MET A 1 86 ? 3.764 -6.333 -14.934 1.00 82.25 86 MET A CA 1
ATOM 653 C C . MET A 1 86 ? 2.357 -6.434 -14.339 1.00 82.25 86 MET A C 1
ATOM 655 O O . MET A 1 86 ? 2.198 -6.373 -13.121 1.00 82.25 86 MET A O 1
ATOM 659 N N . ARG A 1 87 ? 1.326 -6.618 -15.170 1.00 83.19 87 ARG A N 1
ATOM 660 C CA . ARG A 1 87 ? -0.058 -6.730 -14.696 1.00 83.19 87 ARG A CA 1
ATOM 661 C C . ARG A 1 87 ? -0.239 -7.927 -13.767 1.00 83.19 87 ARG A C 1
ATOM 663 O O . ARG A 1 87 ? -0.843 -7.770 -12.709 1.00 83.19 87 ARG A O 1
ATOM 670 N N . SER A 1 88 ? 0.294 -9.088 -14.138 1.00 87.50 88 SER A N 1
ATOM 671 C CA . SER A 1 88 ? 0.233 -10.309 -13.328 1.00 87.50 88 SER A CA 1
ATOM 672 C C . SER A 1 88 ? 0.922 -10.117 -11.973 1.00 87.50 88 SER A C 1
ATOM 674 O O . SER A 1 88 ? 0.351 -10.415 -10.923 1.00 87.50 88 SER A O 1
ATOM 676 N N . LYS A 1 89 ? 2.108 -9.500 -11.969 1.00 86.25 89 LYS A N 1
ATOM 677 C CA . LYS A 1 89 ? 2.848 -9.201 -10.740 1.00 86.25 89 LYS A CA 1
ATOM 678 C C . LYS A 1 89 ? 2.103 -8.221 -9.833 1.00 86.25 89 LYS A C 1
ATOM 680 O O . LYS A 1 89 ? 2.005 -8.449 -8.631 1.00 86.25 89 LYS A O 1
ATOM 685 N N . MET A 1 90 ? 1.528 -7.163 -10.402 1.00 85.31 90 MET A N 1
ATOM 686 C CA . MET A 1 90 ? 0.714 -6.198 -9.656 1.00 85.31 90 MET A CA 1
ATOM 687 C C . MET A 1 90 ? -0.555 -6.841 -9.094 1.00 85.31 90 MET A C 1
ATOM 689 O O . MET A 1 90 ? -0.939 -6.550 -7.964 1.00 85.31 90 MET A O 1
ATOM 693 N N . LEU A 1 91 ? -1.206 -7.726 -9.854 1.00 87.19 91 LEU A N 1
ATOM 694 C CA . LEU A 1 91 ? -2.356 -8.489 -9.374 1.00 87.19 91 LEU A CA 1
ATOM 695 C C . LEU A 1 91 ? -1.967 -9.331 -8.156 1.00 87.19 91 LEU A C 1
ATOM 697 O O . LEU A 1 91 ? -2.643 -9.258 -7.136 1.00 87.19 91 LEU A O 1
ATOM 701 N N . LYS A 1 92 ? -0.849 -10.058 -8.240 1.00 89.69 92 LYS A N 1
ATOM 702 C CA . LYS A 1 92 ? -0.346 -10.870 -7.132 1.00 89.69 92 LYS A CA 1
ATOM 703 C C . LYS A 1 92 ? -0.066 -10.031 -5.884 1.00 89.69 92 LYS A C 1
ATOM 705 O O . LYS A 1 92 ? -0.560 -10.365 -4.819 1.00 89.69 92 LYS A O 1
ATOM 710 N N . LEU A 1 93 ? 0.628 -8.899 -6.022 1.00 89.56 93 LEU A N 1
ATOM 711 C CA . LEU A 1 93 ? 0.901 -8.002 -4.891 1.00 89.56 93 LEU A CA 1
ATOM 712 C C . LEU A 1 93 ? -0.379 -7.477 -4.224 1.00 89.56 93 LEU A C 1
ATOM 714 O O . LEU A 1 93 ? -0.402 -7.281 -3.011 1.00 89.56 93 LEU A O 1
ATOM 718 N N . ASN A 1 94 ? -1.434 -7.227 -5.006 1.00 87.69 94 ASN A N 1
ATOM 719 C CA . ASN A 1 94 ? -2.732 -6.850 -4.450 1.00 87.69 94 ASN A CA 1
ATOM 720 C C . ASN A 1 94 ? -3.361 -8.013 -3.680 1.00 87.69 94 ASN A C 1
ATOM 722 O O . ASN A 1 94 ? -3.737 -7.818 -2.532 1.00 87.69 94 ASN A O 1
ATOM 726 N N . ILE A 1 95 ? -3.415 -9.206 -4.281 1.00 90.25 95 ILE A N 1
ATOM 727 C CA . ILE A 1 95 ? -3.977 -10.406 -3.645 1.00 90.25 95 ILE A CA 1
ATOM 728 C C . ILE A 1 95 ? -3.264 -10.695 -2.322 1.00 90.25 95 ILE A C 1
ATOM 730 O O . ILE A 1 95 ? -3.927 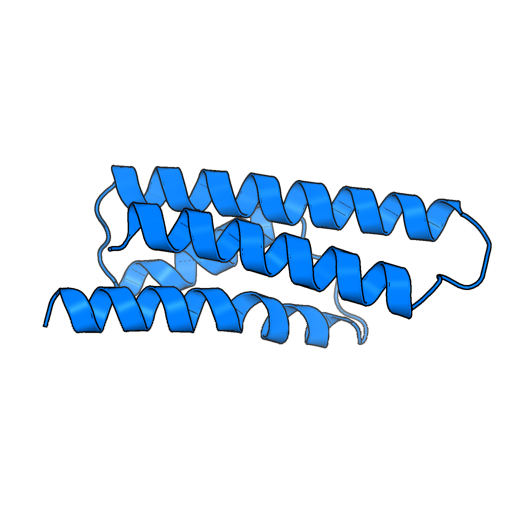-10.813 -1.296 1.00 90.25 95 ILE A O 1
ATOM 734 N N . ASP A 1 96 ? -1.931 -10.715 -2.325 1.00 91.38 96 ASP A N 1
ATOM 735 C CA . ASP A 1 96 ? -1.126 -10.996 -1.134 1.00 91.38 96 ASP A CA 1
ATOM 736 C C . ASP A 1 96 ? -1.421 -9.976 -0.015 1.00 91.38 96 ASP A C 1
ATOM 738 O O . ASP A 1 96 ? -1.628 -10.347 1.142 1.00 91.38 96 ASP A O 1
ATOM 742 N N . ARG A 1 97 ? -1.516 -8.681 -0.356 1.00 92.44 97 ARG A N 1
ATOM 743 C CA . ARG A 1 97 ? -1.934 -7.631 0.588 1.00 92.44 97 ARG A CA 1
ATOM 744 C C . ARG A 1 97 ? -3.338 -7.904 1.126 1.00 92.44 97 ARG A C 1
ATOM 746 O O . ARG A 1 97 ? -3.571 -7.779 2.324 1.00 92.44 97 ARG A O 1
ATOM 753 N N . ASP A 1 98 ? -4.289 -8.225 0.258 1.00 88.88 98 ASP A N 1
ATOM 754 C CA . ASP A 1 98 ? -5.693 -8.386 0.638 1.00 88.88 98 ASP A CA 1
ATOM 755 C C . ASP A 1 98 ? -5.912 -9.608 1.528 1.00 88.88 98 ASP A C 1
ATOM 757 O O . ASP A 1 98 ? -6.706 -9.551 2.468 1.00 88.88 98 ASP A O 1
ATOM 761 N N . GLU A 1 99 ? -5.168 -10.687 1.295 1.00 91.69 99 GLU A N 1
ATOM 762 C CA . GLU A 1 99 ? -5.142 -11.855 2.173 1.00 91.69 99 GLU A CA 1
ATOM 763 C C . GLU A 1 99 ? -4.612 -11.499 3.566 1.00 91.69 99 GLU A C 1
ATOM 765 O O . GLU A 1 99 ? -5.239 -11.856 4.567 1.00 91.69 99 GLU A O 1
ATOM 770 N N . GLN A 1 100 ? -3.526 -10.724 3.646 1.00 92.00 100 GLN A N 1
ATOM 771 C CA . GLN A 1 100 ? -2.996 -10.226 4.921 1.00 92.00 100 GLN A CA 1
ATOM 772 C C . GLN A 1 100 ? -4.000 -9.313 5.639 1.00 92.00 100 GLN A C 1
ATOM 774 O O . GLN A 1 100 ? -4.233 -9.460 6.839 1.00 92.00 100 GLN A O 1
ATOM 779 N N . LEU A 1 101 ? -4.650 -8.397 4.913 1.00 90.12 101 LEU A N 1
ATOM 780 C CA . LEU A 1 101 ? -5.669 -7.512 5.483 1.00 90.12 101 LEU A CA 1
ATOM 781 C C . LEU A 1 101 ? -6.891 -8.299 5.971 1.00 90.12 101 LEU A C 1
ATOM 783 O O . LEU A 1 101 ? -7.454 -7.996 7.022 1.00 90.12 101 LEU A O 1
ATOM 787 N N . LYS A 1 102 ? -7.296 -9.341 5.244 1.00 88.56 102 LYS A N 1
ATOM 788 C CA . LYS A 1 102 ? -8.388 -10.218 5.665 1.00 88.56 102 LYS A CA 1
ATOM 789 C C . LYS A 1 102 ? -8.061 -10.874 7.005 1.00 88.56 102 LYS A C 1
ATOM 791 O O . LYS A 1 102 ? -8.878 -10.782 7.912 1.00 88.56 102 LYS A O 1
ATOM 796 N N . GLN A 1 103 ? -6.857 -11.421 7.175 1.00 89.94 103 GLN A N 1
ATOM 797 C CA . GLN A 1 103 ? -6.431 -12.058 8.429 1.00 89.94 103 GLN A CA 1
ATOM 798 C C . GLN A 1 103 ? -6.489 -11.128 9.653 1.00 89.94 103 GLN A C 1
ATOM 800 O O . GLN A 1 103 ? -6.752 -11.598 10.756 1.00 89.94 103 GLN A O 1
ATOM 805 N N . ILE A 1 104 ? -6.265 -9.819 9.487 1.00 89.19 104 ILE A N 1
ATOM 806 C CA . ILE A 1 104 ? -6.307 -8.866 10.613 1.00 89.19 104 ILE A CA 1
ATOM 807 C C . ILE A 1 104 ? -7.718 -8.318 10.896 1.00 89.19 104 ILE A C 1
ATOM 809 O O . ILE A 1 104 ? -8.011 -7.875 12.015 1.00 89.19 104 ILE A O 1
ATOM 813 N N . PHE A 1 105 ? -8.607 -8.318 9.896 1.00 84.06 105 PHE A N 1
ATOM 814 C CA . PHE A 1 105 ? -9.941 -7.723 10.013 1.00 84.06 105 PHE A CA 1
ATOM 815 C C . PHE A 1 105 ? -11.071 -8.727 10.237 1.00 84.06 105 PHE A C 1
ATOM 817 O O . PHE A 1 105 ? -12.076 -8.333 10.840 1.00 84.06 105 PHE A O 1
ATOM 824 N N . THR A 1 106 ? -10.927 -9.979 9.796 1.00 79.50 106 THR A N 1
ATOM 825 C CA . THR A 1 106 ? -11.942 -11.039 9.943 1.00 79.50 106 THR A CA 1
ATOM 826 C C . THR A 1 106 ? -11.566 -12.047 11.007 1.00 79.50 106 THR A C 1
ATOM 828 O O . THR A 1 106 ? -12.450 -12.336 11.845 1.00 79.50 106 THR A O 1
#

Radius of gyration: 14.93 Å; chains: 1; bounding box: 39×27×41 Å

Secondary structure (DSSP, 8-state):
-HHHHHHHHHHHHHHHHHHTTGGGTTPPPPPHHHHHHHHHHHHGGGT--HHHHHHHHHHHHHHHHHHHHHHHHHHHT-S---HHHHHHHHHHHHHHHHHHHHHHH-

Sequence (106 aa):
MKKQIALSIVAFCLSVGFAMAQQGRGGPRLTVAERVKAVNEKLTDFKLDKNKLAATDSIFTAYYSTLQKERETMMDGGGTPDREAMRSKMLKLNIDRDEQLKQIFT